Protein AF-A0A2H3JSZ6-F1 (afdb_monomer)

Structure (mmCIF, N/CA/C/O backbone):
data_AF-A0A2H3JSZ6-F1
#
_entry.id   AF-A0A2H3JSZ6-F1
#
loop_
_atom_site.group_PDB
_atom_site.id
_atom_site.type_symbol
_atom_site.label_atom_id
_atom_site.label_alt_id
_atom_site.label_comp_id
_atom_site.label_asym_id
_atom_site.label_entity_id
_atom_site.label_seq_id
_atom_site.pdbx_PDB_ins_code
_atom_site.Cartn_x
_atom_site.Cartn_y
_atom_site.Cartn_z
_atom_site.occupancy
_atom_site.B_iso_or_equiv
_atom_site.auth_seq_id
_atom_site.auth_comp_id
_atom_site.auth_asym_id
_atom_site.auth_atom_id
_atom_site.pdbx_PDB_model_num
ATOM 1 N N . MET A 1 1 ? -2.254 -10.999 -16.989 1.00 58.62 1 MET A N 1
ATOM 2 C CA . MET A 1 1 ? -2.663 -9.580 -16.907 1.00 58.62 1 MET A CA 1
ATOM 3 C C . MET A 1 1 ? -1.993 -8.846 -18.048 1.00 58.62 1 MET A C 1
ATOM 5 O O . MET A 1 1 ? -0.783 -8.971 -18.182 1.00 58.62 1 MET A O 1
ATOM 9 N N . THR A 1 2 ? -2.758 -8.174 -18.904 1.00 72.75 2 THR A N 1
ATOM 10 C CA . THR A 1 2 ? -2.202 -7.356 -19.993 1.00 72.75 2 THR A CA 1
ATOM 11 C C . THR A 1 2 ? -1.742 -5.999 -19.452 1.00 72.75 2 THR A C 1
ATOM 13 O O . THR A 1 2 ? -2.102 -5.604 -18.341 1.00 72.75 2 THR A O 1
ATOM 16 N N . LYS A 1 3 ? -0.949 -5.264 -20.240 1.00 69.88 3 LYS A N 1
ATOM 17 C CA . LYS A 1 3 ? -0.518 -3.893 -19.917 1.00 69.88 3 LYS A CA 1
ATOM 18 C C . LYS A 1 3 ? -1.691 -2.994 -19.523 1.00 69.88 3 LYS A C 1
ATOM 20 O O . LYS A 1 3 ? -1.613 -2.269 -18.535 1.00 69.88 3 LYS A O 1
ATOM 25 N N . GLU A 1 4 ? -2.775 -3.064 -20.285 1.00 76.38 4 GLU A N 1
ATOM 26 C CA . GLU A 1 4 ? -3.973 -2.243 -20.096 1.00 76.38 4 GLU A CA 1
ATOM 27 C C . GLU A 1 4 ? -4.691 -2.555 -18.780 1.00 76.38 4 GLU A C 1
ATOM 29 O O . GLU A 1 4 ? -5.100 -1.633 -18.074 1.00 76.38 4 GLU A O 1
ATOM 34 N N . GLU A 1 5 ? -4.758 -3.833 -18.403 1.00 77.31 5 GLU A N 1
ATOM 35 C CA . GLU A 1 5 ? -5.342 -4.280 -17.134 1.00 77.31 5 GLU A CA 1
ATOM 36 C C . GLU A 1 5 ? -4.564 -3.727 -15.937 1.00 77.31 5 GLU A C 1
ATOM 38 O O . GLU A 1 5 ? -5.148 -3.221 -14.981 1.00 77.31 5 GLU A O 1
ATOM 43 N N . VAL A 1 6 ? -3.231 -3.761 -16.005 1.00 73.06 6 VAL A N 1
ATOM 44 C CA . VAL A 1 6 ? -2.373 -3.256 -14.927 1.00 73.06 6 VAL A CA 1
ATOM 45 C C . VAL A 1 6 ? -2.481 -1.735 -14.795 1.00 73.06 6 VAL A C 1
ATOM 47 O O . VAL A 1 6 ? -2.662 -1.226 -13.690 1.00 73.06 6 VAL A O 1
ATOM 50 N N . VAL A 1 7 ? -2.429 -0.995 -15.908 1.00 79.00 7 VAL A N 1
ATOM 51 C CA . VAL A 1 7 ? -2.600 0.471 -15.896 1.00 79.00 7 VAL A CA 1
ATOM 52 C C . VAL A 1 7 ? -3.977 0.851 -15.347 1.00 79.00 7 VAL A C 1
ATOM 54 O O . VAL A 1 7 ? -4.094 1.769 -14.529 1.00 79.00 7 VAL A O 1
ATOM 57 N N . SER A 1 8 ? -5.022 0.136 -15.763 1.00 81.81 8 SER A N 1
ATOM 58 C CA . SER A 1 8 ? -6.388 0.352 -15.284 1.00 81.81 8 SER A CA 1
ATOM 59 C C . SER A 1 8 ? -6.518 0.053 -13.791 1.00 81.81 8 SER A C 1
ATOM 61 O O . SER A 1 8 ? -7.171 0.816 -13.076 1.00 81.81 8 SER A O 1
ATOM 63 N N . LEU A 1 9 ? -5.837 -0.986 -13.297 1.00 83.56 9 LEU A N 1
ATOM 64 C CA . LEU A 1 9 ? -5.764 -1.320 -11.876 1.00 83.56 9 LEU A CA 1
ATOM 65 C C . LEU A 1 9 ? -5.102 -0.200 -11.071 1.00 83.56 9 LEU A C 1
ATOM 67 O O . LEU A 1 9 ? -5.695 0.261 -10.099 1.00 83.56 9 LEU A O 1
ATOM 71 N N . PHE A 1 10 ? -3.944 0.310 -11.499 1.00 80.00 10 PHE A N 1
ATOM 72 C CA . PHE A 1 10 ? -3.279 1.425 -10.814 1.00 80.00 10 PHE A CA 1
ATOM 73 C C . PHE A 1 10 ? -4.140 2.690 -10.781 1.00 80.00 10 PHE A C 1
ATOM 75 O O . PHE A 1 10 ? -4.266 3.328 -9.736 1.00 80.00 10 PHE A O 1
ATOM 82 N N . ARG A 1 11 ? -4.773 3.045 -11.906 1.00 82.69 11 ARG A N 1
ATOM 83 C CA . ARG A 1 11 ? -5.701 4.187 -11.968 1.00 82.69 11 ARG A CA 1
ATOM 84 C C . ARG A 1 11 ? -6.903 3.986 -11.053 1.00 82.69 11 ARG A C 1
ATOM 86 O O . ARG A 1 11 ? -7.364 4.938 -10.426 1.00 82.69 11 ARG A O 1
ATOM 93 N N . ARG A 1 12 ? -7.417 2.756 -10.970 1.00 83.62 12 ARG A N 1
ATOM 94 C CA . ARG A 1 12 ? -8.499 2.407 -10.051 1.00 83.62 12 ARG A CA 1
ATOM 95 C C . ARG A 1 12 ? -8.039 2.531 -8.606 1.00 83.62 12 ARG A C 1
ATOM 97 O O . ARG A 1 12 ? -8.736 3.186 -7.851 1.00 83.62 12 ARG A O 1
ATOM 104 N N . HIS A 1 13 ? -6.869 2.008 -8.247 1.00 84.88 13 HIS A N 1
ATOM 105 C CA . HIS A 1 13 ? -6.294 2.142 -6.906 1.00 84.88 13 HIS A CA 1
ATOM 106 C C . HIS A 1 13 ? -6.078 3.606 -6.510 1.00 84.88 13 HIS A C 1
ATOM 108 O O . HIS A 1 13 ? -6.388 3.976 -5.381 1.00 84.88 13 HIS A O 1
ATOM 114 N N . ASP A 1 14 ? -5.583 4.456 -7.416 1.00 83.19 14 ASP A N 1
ATOM 115 C CA . ASP A 1 14 ? -5.389 5.880 -7.116 1.00 83.19 14 ASP A CA 1
ATOM 116 C C . ASP A 1 14 ? -6.716 6.607 -6.881 1.00 83.19 14 ASP A C 1
ATOM 118 O O . ASP A 1 14 ? -6.858 7.321 -5.888 1.00 83.19 14 ASP A O 1
ATOM 122 N N . ARG A 1 15 ? -7.707 6.375 -7.754 1.00 84.94 15 A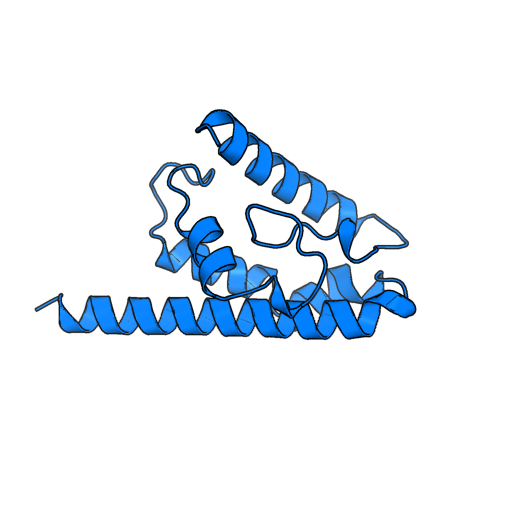RG A N 1
ATOM 123 C CA . ARG A 1 15 ? -9.058 6.918 -7.563 1.00 84.94 15 ARG A CA 1
ATOM 124 C C . ARG A 1 15 ? -9.669 6.417 -6.265 1.00 84.94 15 ARG A C 1
ATOM 126 O O . ARG A 1 15 ? -10.097 7.223 -5.454 1.00 84.94 15 ARG A O 1
ATOM 133 N N . TRP A 1 16 ? -9.632 5.110 -6.035 1.00 85.62 16 TRP A N 1
ATOM 134 C CA . TRP A 1 16 ? -10.219 4.503 -4.848 1.00 85.62 16 TRP A CA 1
ATOM 135 C C . TRP A 1 16 ? -9.572 5.024 -3.568 1.00 85.62 16 TRP A C 1
ATOM 137 O O . TRP A 1 16 ? -10.271 5.348 -2.622 1.00 85.62 16 TRP A O 1
ATOM 147 N N . TRP A 1 17 ? -8.251 5.219 -3.554 1.00 85.50 17 TRP A N 1
ATOM 148 C CA . TRP A 1 17 ? -7.561 5.818 -2.411 1.00 85.50 17 TRP A CA 1
ATOM 149 C C . TRP A 1 17 ? -8.061 7.226 -2.069 1.00 85.50 17 TRP A C 1
ATOM 151 O O . TRP A 1 17 ? -8.139 7.576 -0.894 1.00 85.50 17 TRP A O 1
ATOM 161 N N . LYS A 1 18 ? -8.388 8.040 -3.079 1.00 85.19 18 LYS A N 1
ATOM 162 C CA . LYS A 1 18 ? -8.977 9.374 -2.877 1.00 85.19 18 LYS A CA 1
ATOM 163 C C . LYS A 1 18 ? -10.417 9.277 -2.375 1.00 85.19 18 LYS A C 1
ATOM 165 O O . LYS A 1 18 ? -10.796 10.026 -1.483 1.00 85.19 18 LYS A O 1
ATOM 170 N N . GLU A 1 19 ? -11.185 8.319 -2.884 1.00 88.06 19 GLU A N 1
ATOM 171 C CA . GLU A 1 19 ? -12.559 8.072 -2.430 1.00 88.06 19 GLU A CA 1
ATOM 172 C C . GLU A 1 19 ? -12.602 7.596 -0.972 1.00 88.06 19 GLU A C 1
ATOM 174 O O . GLU A 1 19 ? -13.411 8.090 -0.193 1.00 88.06 19 GLU A O 1
ATOM 179 N N . LEU A 1 20 ? -11.678 6.719 -0.554 1.00 86.56 20 LEU A N 1
ATOM 180 C CA . LEU A 1 20 ? -11.567 6.259 0.837 1.00 86.56 20 LEU A CA 1
ATOM 181 C C . LEU A 1 20 ? -11.426 7.428 1.827 1.00 86.56 20 LEU A C 1
ATOM 183 O O . LEU A 1 20 ? -12.001 7.416 2.914 1.00 86.56 20 LEU A O 1
ATOM 187 N N . GLN A 1 21 ? -10.718 8.491 1.440 1.00 82.56 21 GLN A N 1
ATOM 188 C CA . GLN A 1 21 ? -10.573 9.692 2.270 1.00 82.56 21 GLN A CA 1
ATOM 189 C C . GLN A 1 21 ? -11.881 10.468 2.458 1.00 82.56 21 GLN A C 1
ATOM 191 O O . GLN A 1 21 ? -11.951 11.299 3.359 1.00 82.56 21 GLN A O 1
ATOM 196 N N . ASN A 1 22 ? -12.929 10.162 1.696 1.00 85.69 22 ASN A N 1
ATOM 197 C CA . ASN A 1 22 ? -14.262 10.749 1.829 1.00 85.69 22 ASN A CA 1
ATOM 198 C C . ASN A 1 22 ? -15.297 9.765 2.397 1.00 85.69 22 ASN A C 1
ATOM 200 O O . ASN A 1 22 ? -16.362 10.196 2.818 1.00 85.69 22 ASN A O 1
ATOM 204 N N . MET A 1 23 ? -14.982 8.469 2.480 1.00 86.88 23 MET A N 1
ATOM 205 C CA . MET A 1 23 ? -15.872 7.470 3.082 1.00 86.88 23 MET A CA 1
ATOM 206 C C . MET A 1 23 ? -15.959 7.615 4.606 1.00 86.88 23 MET A C 1
ATOM 208 O O . MET A 1 23 ? -15.005 8.044 5.259 1.00 86.88 23 MET A O 1
ATOM 212 N N . GLU A 1 24 ? -17.104 7.241 5.170 1.00 84.62 24 GLU A N 1
ATOM 213 C CA . GLU A 1 24 ? -17.342 7.231 6.621 1.00 84.62 24 GLU A CA 1
ATOM 214 C C . GLU A 1 24 ? -16.986 5.882 7.257 1.00 84.62 24 GLU A C 1
ATOM 216 O O . GLU A 1 24 ? -16.522 5.847 8.392 1.00 84.62 24 GLU A O 1
ATOM 221 N N . SER A 1 25 ? -17.146 4.788 6.507 1.00 89.06 25 SER A N 1
ATOM 222 C CA . SER A 1 25 ? -16.792 3.429 6.920 1.00 89.06 25 SER A CA 1
ATOM 223 C C . SER A 1 25 ? -16.005 2.724 5.818 1.00 89.06 25 SER A C 1
ATOM 225 O O . SER A 1 25 ? -16.400 2.718 4.651 1.00 89.06 25 SER A O 1
ATOM 227 N N . ILE A 1 26 ? -14.859 2.159 6.192 1.00 91.44 26 ILE A N 1
ATOM 228 C CA . ILE A 1 26 ? -13.958 1.437 5.294 1.00 91.44 26 ILE A CA 1
ATOM 229 C C . ILE A 1 26 ? -13.791 0.013 5.816 1.00 91.44 26 ILE A C 1
ATOM 231 O O . ILE A 1 26 ? -13.568 -0.207 7.003 1.00 91.44 26 ILE A O 1
ATOM 235 N N . THR A 1 27 ? -13.866 -0.954 4.913 1.00 90.25 27 THR A N 1
ATOM 236 C CA . THR A 1 27 ? -13.601 -2.370 5.207 1.00 90.25 27 THR A CA 1
ATOM 237 C C . THR A 1 27 ? -12.282 -2.816 4.591 1.00 90.25 27 THR A C 1
ATOM 239 O O . THR A 1 27 ? -11.782 -2.203 3.640 1.00 90.25 27 THR A O 1
ATOM 242 N N . TRP A 1 28 ? -11.738 -3.931 5.075 1.00 88.12 28 TRP A N 1
ATOM 243 C CA . TRP A 1 28 ? -10.496 -4.521 4.565 1.00 88.12 28 TRP A CA 1
ATOM 244 C C . TRP A 1 28 ? -10.469 -4.662 3.031 1.00 88.12 28 TRP A C 1
ATOM 246 O O . TRP A 1 28 ? -9.470 -4.349 2.379 1.00 88.12 28 TRP A O 1
ATOM 256 N N . SER A 1 29 ? -11.583 -5.104 2.438 1.00 86.38 29 SER A N 1
ATOM 257 C CA . SER A 1 29 ? -11.692 -5.378 0.995 1.00 86.38 29 S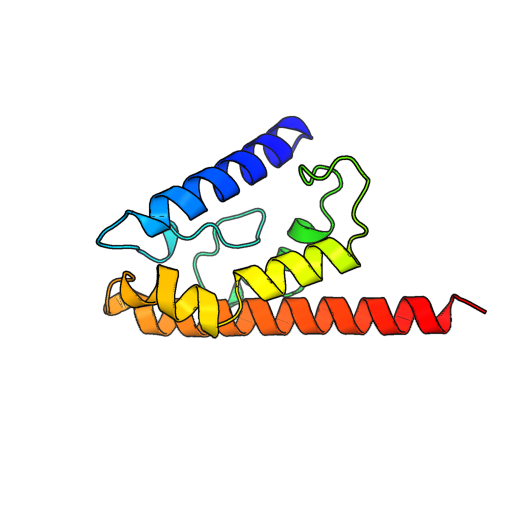ER A CA 1
ATOM 258 C C . SER A 1 29 ? -11.784 -4.115 0.133 1.00 86.38 29 SER A C 1
ATOM 260 O O . SER A 1 29 ? -11.560 -4.178 -1.075 1.00 86.38 29 SER A O 1
ATOM 262 N N . GLN A 1 30 ? -12.125 -2.971 0.733 1.00 86.31 30 GLN A N 1
ATOM 263 C CA . GLN A 1 30 ? -12.182 -1.682 0.040 1.00 86.31 30 GLN A CA 1
ATOM 264 C C . GLN A 1 30 ? -10.820 -0.993 -0.017 1.00 86.31 30 GLN A C 1
ATOM 266 O O . GLN A 1 30 ? -10.643 -0.053 -0.789 1.00 86.31 30 GLN A O 1
ATOM 271 N N . ILE A 1 31 ? -9.855 -1.434 0.784 1.00 87.44 31 ILE A N 1
ATOM 272 C CA . ILE A 1 31 ? -8.524 -0.848 0.800 1.00 87.44 31 ILE A CA 1
ATOM 273 C C . ILE A 1 31 ? -7.761 -1.313 -0.450 1.00 87.44 31 ILE A C 1
ATOM 275 O O . ILE A 1 31 ? -7.636 -2.516 -0.685 1.00 87.44 31 ILE A O 1
ATOM 279 N N . PRO A 1 32 ? -7.229 -0.395 -1.280 1.00 87.19 32 PRO A N 1
ATOM 280 C CA . PRO A 1 32 ? -6.482 -0.761 -2.474 1.00 87.19 32 PRO A CA 1
ATOM 281 C C . PRO A 1 32 ? -5.047 -1.119 -2.080 1.00 87.19 32 PRO A C 1
ATOM 283 O O . PRO A 1 32 ? -4.119 -0.325 -2.259 1.00 87.19 32 PRO A O 1
ATOM 286 N N . TRP A 1 33 ? -4.888 -2.311 -1.507 1.00 88.19 33 TRP A N 1
ATOM 287 C CA . TRP A 1 33 ? -3.607 -2.898 -1.123 1.00 88.19 33 TRP A CA 1
ATOM 288 C C . TRP A 1 33 ? -2.593 -2.843 -2.278 1.00 88.19 33 TRP A C 1
ATOM 290 O O . TRP A 1 33 ? -2.985 -2.912 -3.449 1.00 88.19 33 TRP A O 1
ATOM 300 N N . PRO A 1 34 ? -1.282 -2.700 -2.000 1.00 84.62 34 PRO A N 1
ATOM 301 C CA . PRO A 1 34 ? -0.258 -2.581 -3.032 1.00 84.62 34 PRO A CA 1
ATOM 302 C C . PRO A 1 34 ? 0.102 -3.963 -3.590 1.00 84.62 34 PRO A C 1
ATOM 304 O O . PRO A 1 34 ? 1.254 -4.377 -3.580 1.00 84.62 34 PRO A O 1
ATOM 307 N N . THR A 1 35 ? -0.908 -4.687 -4.056 1.00 85.00 35 THR A N 1
ATOM 308 C CA . THR A 1 35 ? -0.844 -6.050 -4.571 1.00 85.00 35 THR A CA 1
ATOM 309 C C . THR A 1 35 ? -1.703 -6.142 -5.832 1.00 85.00 35 THR A C 1
ATOM 311 O O . THR A 1 35 ? -2.659 -5.391 -6.027 1.00 85.00 35 THR A O 1
ATOM 314 N N . LEU A 1 36 ? -1.365 -7.064 -6.737 1.00 78.75 36 LEU A N 1
ATOM 315 C CA . LEU A 1 36 ? -2.136 -7.269 -7.975 1.00 78.75 36 LEU A CA 1
ATOM 316 C C . LEU A 1 36 ? -3.505 -7.920 -7.720 1.00 78.75 36 LEU A C 1
ATOM 318 O O . LEU A 1 36 ? -4.395 -7.860 -8.568 1.00 78.75 36 LEU A O 1
ATOM 322 N N . ARG A 1 37 ? -3.662 -8.565 -6.563 1.00 78.31 37 ARG A N 1
ATOM 323 C CA . ARG A 1 37 ? -4.901 -9.180 -6.093 1.00 78.31 37 ARG A CA 1
ATOM 324 C C . ARG A 1 37 ? -5.237 -8.628 -4.722 1.00 78.31 37 ARG A C 1
ATOM 326 O O . ARG A 1 37 ? -4.332 -8.392 -3.930 1.00 78.31 37 ARG A O 1
ATOM 333 N N . VAL A 1 38 ? -6.527 -8.433 -4.461 1.00 78.75 38 VAL A N 1
ATOM 334 C CA . VAL A 1 38 ? -6.996 -7.996 -3.145 1.00 78.75 38 VAL A CA 1
ATOM 335 C C . VAL A 1 38 ? -6.717 -9.132 -2.158 1.00 78.75 38 VAL A C 1
ATOM 337 O O . VAL A 1 38 ? -7.304 -10.208 -2.321 1.00 78.75 38 VAL A O 1
ATOM 340 N N . PRO A 1 39 ? -5.815 -8.931 -1.183 1.00 84.00 39 PRO A N 1
ATOM 341 C CA . PRO A 1 39 ? -5.505 -9.946 -0.196 1.00 84.00 39 PRO A CA 1
ATOM 342 C C . PRO A 1 39 ? -6.753 -10.219 0.630 1.00 84.00 39 PRO A C 1
ATOM 344 O O . PRO A 1 39 ? -7.525 -9.306 0.921 1.00 84.00 39 PRO A O 1
ATOM 347 N N . ARG A 1 40 ? -6.974 -11.473 1.024 1.00 82.69 40 ARG A N 1
ATOM 348 C CA . ARG A 1 40 ? -8.043 -11.799 1.981 1.00 82.69 40 ARG A CA 1
ATOM 349 C C . ARG A 1 40 ? -7.551 -11.751 3.413 1.00 82.69 40 ARG A C 1
ATOM 351 O O . ARG A 1 40 ? -8.345 -11.451 4.289 1.00 82.69 40 ARG A O 1
ATOM 358 N N . ILE A 1 41 ? -6.276 -12.047 3.644 1.00 83.19 41 ILE A N 1
ATOM 359 C CA . ILE A 1 41 ? -5.623 -12.161 4.952 1.00 83.19 41 ILE A CA 1
ATOM 360 C C . ILE A 1 41 ? -4.283 -11.430 4.923 1.00 83.19 41 ILE A C 1
ATOM 362 O O . ILE A 1 41 ? -3.745 -11.161 3.850 1.00 83.19 41 ILE A O 1
ATOM 366 N N . ILE A 1 42 ? -3.747 -11.133 6.104 1.00 84.88 42 ILE A N 1
ATOM 367 C CA . ILE A 1 42 ? -2.468 -10.434 6.270 1.00 84.88 42 ILE A CA 1
ATOM 368 C C . ILE A 1 42 ? -1.323 -11.241 5.647 1.00 84.88 42 ILE A C 1
ATOM 370 O O . ILE A 1 42 ? -0.458 -10.674 4.998 1.00 84.88 42 ILE A O 1
ATOM 374 N N . GLU A 1 43 ? -1.368 -12.569 5.739 1.00 84.25 43 GLU A N 1
ATOM 375 C CA . GLU A 1 43 ? -0.355 -13.466 5.161 1.00 84.25 43 GLU A CA 1
ATOM 376 C C . GLU A 1 43 ? -0.266 -13.377 3.623 1.00 84.25 43 GLU A C 1
ATOM 378 O O . GLU A 1 43 ? 0.787 -13.631 3.036 1.00 84.25 43 GLU A O 1
ATOM 383 N N . ASP A 1 44 ? -1.348 -12.962 2.952 1.00 84.69 44 ASP A N 1
ATOM 384 C CA . ASP A 1 44 ? -1.366 -12.764 1.496 1.00 84.69 44 ASP A CA 1
ATOM 385 C C . ASP A 1 44 ? -0.560 -11.510 1.088 1.00 84.69 44 ASP A C 1
ATOM 387 O O . ASP A 1 44 ? -0.030 -11.433 -0.023 1.00 84.69 44 ASP A O 1
ATO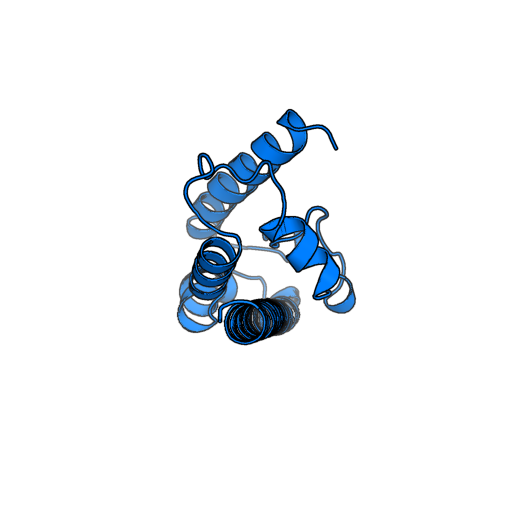M 391 N N . LEU A 1 45 ? -0.371 -10.559 2.017 1.00 86.19 45 LEU A N 1
ATOM 392 C CA . LEU A 1 45 ? 0.525 -9.403 1.879 1.00 86.19 45 LEU A CA 1
ATOM 393 C C . LEU A 1 45 ? 1.981 -9.820 2.099 1.00 86.19 45 LEU A C 1
ATOM 395 O O . LEU A 1 45 ? 2.665 -9.347 2.998 1.00 86.19 45 LEU A O 1
ATOM 399 N N . SER A 1 46 ? 2.462 -10.720 1.254 1.00 86.00 46 SER A N 1
ATOM 400 C CA . SER A 1 46 ? 3.861 -11.131 1.254 1.00 86.00 46 SER A CA 1
ATOM 401 C C . SER A 1 46 ? 4.738 -10.129 0.501 1.00 86.00 46 SER A C 1
ATOM 403 O O . SER A 1 46 ? 4.309 -9.531 -0.495 1.00 86.00 46 SER A O 1
ATOM 405 N N . THR A 1 47 ? 6.018 -10.049 0.876 1.00 87.44 47 THR A N 1
ATOM 406 C CA . THR A 1 47 ? 7.042 -9.242 0.191 1.00 87.44 47 THR A CA 1
ATOM 407 C C . THR A 1 47 ? 7.007 -9.437 -1.323 1.00 87.44 47 THR A C 1
ATOM 409 O O . THR A 1 47 ? 7.049 -8.470 -2.073 1.00 87.44 47 THR A O 1
ATOM 412 N N . SER A 1 48 ? 6.857 -10.682 -1.787 1.00 86.12 48 SER A N 1
ATOM 413 C CA . SER A 1 48 ? 6.798 -11.039 -3.211 1.00 86.12 48 SER A CA 1
ATOM 414 C C . SER A 1 48 ? 5.576 -10.467 -3.939 1.00 86.12 48 SER A C 1
ATOM 416 O O . SER A 1 48 ? 5.677 -10.085 -5.104 1.00 86.12 48 SER A O 1
ATOM 418 N N . ALA A 1 49 ? 4.418 -10.396 -3.275 1.00 87.12 49 ALA A N 1
ATOM 419 C CA . ALA A 1 49 ? 3.196 -9.849 -3.865 1.00 87.12 49 ALA A CA 1
ATOM 420 C C . ALA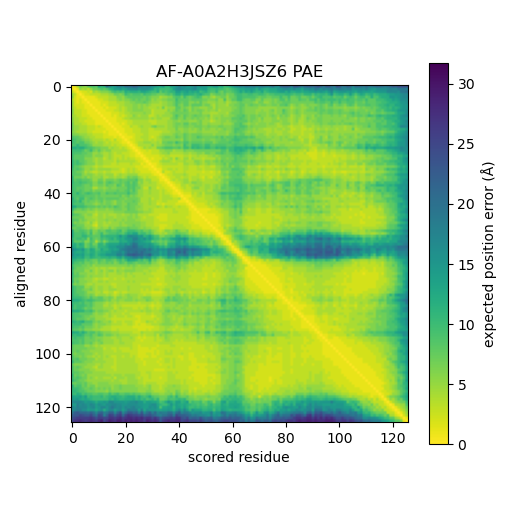 A 1 49 ? 3.301 -8.328 -4.033 1.00 87.12 49 ALA A C 1
ATOM 422 O O . ALA A 1 49 ? 2.930 -7.780 -5.076 1.00 87.12 49 ALA A O 1
ATOM 423 N N . ILE A 1 50 ? 3.862 -7.665 -3.020 1.00 87.81 50 ILE A N 1
ATOM 424 C CA . ILE A 1 50 ? 4.136 -6.228 -3.028 1.00 87.81 50 ILE A CA 1
ATOM 425 C C . ILE A 1 50 ? 5.226 -5.902 -4.050 1.00 87.81 50 ILE A C 1
ATOM 427 O O . ILE A 1 50 ? 5.088 -4.960 -4.830 1.00 87.81 50 ILE A O 1
ATOM 431 N N . ASP A 1 51 ? 6.283 -6.712 -4.098 1.00 86.12 51 ASP A N 1
ATOM 432 C CA . ASP A 1 51 ? 7.367 -6.601 -5.067 1.00 86.12 51 ASP A CA 1
ATOM 433 C C . ASP A 1 51 ? 6.837 -6.685 -6.504 1.00 86.12 51 ASP A C 1
ATOM 435 O O . ASP A 1 51 ? 7.090 -5.788 -7.307 1.00 86.12 51 ASP A O 1
ATOM 439 N N . ALA A 1 52 ? 5.997 -7.677 -6.811 1.00 84.31 52 ALA A N 1
ATOM 440 C CA . ALA A 1 52 ? 5.364 -7.811 -8.123 1.00 84.31 52 ALA A CA 1
ATOM 441 C C . ALA A 1 52 ? 4.513 -6.584 -8.511 1.00 84.31 52 ALA A C 1
ATOM 443 O O . ALA A 1 52 ? 4.446 -6.215 -9.688 1.00 84.31 52 ALA A O 1
ATOM 444 N N . TYR A 1 53 ? 3.883 -5.926 -7.534 1.00 84.81 53 TYR A N 1
ATOM 445 C CA . TYR A 1 53 ? 3.123 -4.696 -7.751 1.00 84.81 53 TYR A CA 1
ATOM 446 C C . TYR A 1 53 ? 4.034 -3.489 -8.022 1.00 84.81 53 TYR A C 1
ATOM 448 O O . TYR A 1 53 ? 3.836 -2.772 -9.002 1.00 84.81 53 TYR A O 1
ATOM 456 N N . VAL A 1 54 ? 5.071 -3.257 -7.210 1.00 81.31 54 VAL A N 1
ATOM 457 C CA . VAL A 1 54 ? 5.976 -2.099 -7.388 1.00 81.31 54 VAL A CA 1
ATOM 458 C C . VAL A 1 54 ? 6.920 -2.253 -8.584 1.00 81.31 54 VAL A C 1
ATOM 460 O O . VAL A 1 54 ? 7.260 -1.259 -9.235 1.00 81.31 54 VAL A O 1
ATOM 463 N N . GLN A 1 55 ? 7.3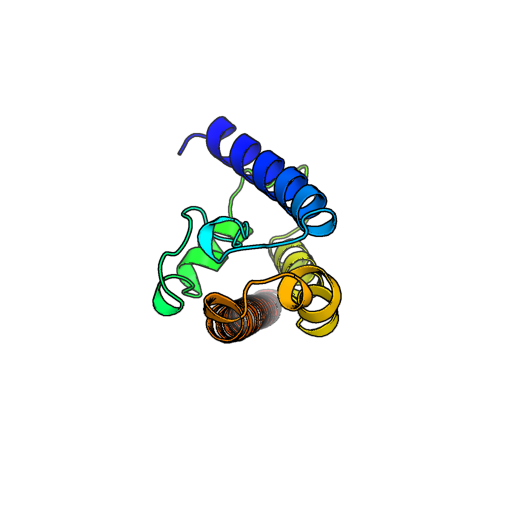15 -3.489 -8.906 1.00 76.00 55 GLN A N 1
ATOM 464 C CA . GLN A 1 55 ? 8.123 -3.829 -10.079 1.00 76.00 55 GLN A CA 1
ATOM 465 C C . GLN A 1 55 ? 7.310 -3.877 -11.370 1.00 76.00 55 GLN A C 1
ATOM 467 O O . GLN A 1 55 ? 7.884 -4.070 -12.441 1.00 76.00 55 GLN A O 1
ATOM 472 N N . SER A 1 56 ? 5.991 -3.687 -11.301 1.00 76.44 56 SER A N 1
ATOM 473 C CA . SER A 1 56 ? 5.162 -3.792 -12.489 1.00 76.44 56 SER A CA 1
ATOM 474 C C . SER A 1 56 ? 5.622 -2.772 -13.550 1.00 76.44 56 SER A C 1
ATOM 476 O O . SER A 1 56 ? 5.653 -1.563 -13.283 1.00 76.44 56 SER A O 1
ATOM 478 N N . PRO A 1 57 ? 5.992 -3.216 -14.768 1.00 67.19 57 PRO A N 1
ATOM 479 C CA . PRO A 1 57 ? 6.511 -2.338 -15.825 1.00 67.19 57 PRO A CA 1
ATOM 480 C C . PRO A 1 57 ? 5.446 -1.370 -16.355 1.00 67.19 57 PRO A C 1
ATOM 482 O O . PRO A 1 57 ? 5.744 -0.445 -17.101 1.00 67.19 57 PRO A O 1
ATOM 485 N N . HIS A 1 58 ? 4.195 -1.580 -15.954 1.00 65.75 58 HIS A N 1
ATOM 486 C CA . HIS A 1 58 ? 3.027 -0.802 -16.340 1.00 65.75 58 HIS A CA 1
ATOM 487 C C . HIS A 1 58 ? 2.556 0.151 -15.235 1.00 65.75 58 HIS A C 1
ATOM 489 O O . HIS A 1 58 ? 1.431 0.648 -15.288 1.00 65.75 58 HIS A O 1
ATOM 495 N N . TYR A 1 59 ? 3.392 0.386 -14.217 1.00 66.31 59 TYR A N 1
ATOM 496 C CA . TYR A 1 59 ? 3.155 1.452 -13.250 1.00 66.31 59 TYR A CA 1
ATOM 497 C C . TYR A 1 59 ? 2.928 2.770 -14.016 1.00 66.31 59 TYR A C 1
ATOM 499 O O . TYR A 1 59 ? 3.681 3.043 -14.949 1.00 66.31 59 TYR A O 1
ATOM 507 N N . PRO A 1 60 ? 1.928 3.597 -13.657 1.00 63.25 60 PRO A N 1
ATOM 508 C CA . PRO A 1 60 ? 1.543 4.803 -14.406 1.00 63.25 60 PRO A CA 1
ATOM 509 C C . PRO A 1 60 ? 2.583 5.934 -14.355 1.00 63.25 60 PRO A C 1
ATOM 511 O O . PRO A 1 60 ? 2.285 7.066 -14.721 1.00 63.25 60 PRO A O 1
ATOM 514 N N . ASP A 1 61 ? 3.782 5.643 -13.865 1.00 62.25 61 ASP A N 1
ATOM 515 C CA . ASP A 1 61 ? 4.911 6.545 -13.920 1.00 62.25 61 ASP A CA 1
ATOM 516 C C . ASP A 1 61 ? 5.650 6.229 -15.217 1.00 62.25 61 ASP A C 1
ATOM 518 O O . ASP A 1 61 ? 6.061 5.085 -15.406 1.00 62.25 61 ASP A O 1
ATOM 522 N N . ASP A 1 62 ? 5.716 7.218 -16.104 1.00 54.75 62 ASP A N 1
ATOM 523 C CA . ASP A 1 62 ? 6.126 7.209 -17.5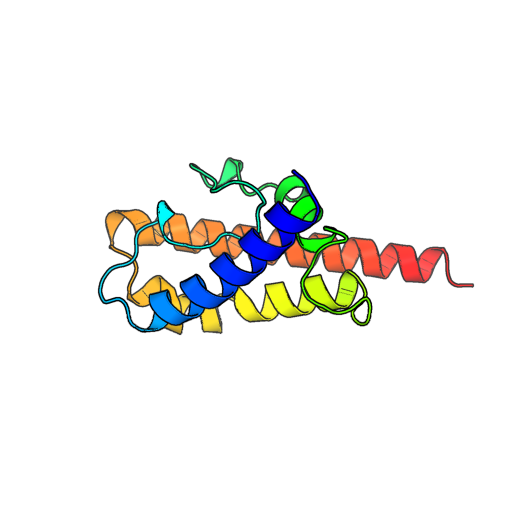18 1.00 54.75 62 ASP A CA 1
ATOM 524 C C . ASP A 1 62 ? 7.578 6.723 -17.762 1.00 54.75 62 ASP A C 1
ATOM 526 O O . ASP A 1 62 ? 8.391 7.378 -18.397 1.00 54.75 62 ASP A O 1
ATOM 530 N N . GLY A 1 63 ? 7.985 5.613 -17.147 1.00 57.66 63 GLY A N 1
ATOM 531 C CA . GLY A 1 63 ? 9.365 5.128 -17.097 1.00 57.66 63 GLY A CA 1
ATOM 532 C C . GLY A 1 63 ? 10.326 5.979 -16.252 1.00 57.66 63 GLY A C 1
ATOM 533 O O . GLY A 1 63 ? 11.455 5.552 -16.034 1.00 57.66 63 GLY A O 1
ATOM 534 N N . SER A 1 64 ? 9.900 7.137 -15.737 1.00 59.19 64 SER A N 1
ATOM 535 C CA . SER A 1 64 ? 10.786 8.115 -15.084 1.00 59.19 64 SER A CA 1
ATOM 536 C C . SER A 1 64 ? 11.270 7.696 -13.691 1.00 59.19 64 SER A C 1
ATOM 538 O O . SER A 1 64 ? 12.403 7.982 -13.305 1.00 59.19 64 SER A O 1
ATOM 540 N N . LYS A 1 65 ? 10.440 6.997 -12.914 1.00 69.06 65 LYS A N 1
ATOM 541 C CA . LYS A 1 65 ? 10.779 6.538 -11.565 1.00 69.06 65 LYS A CA 1
ATOM 542 C C . LYS A 1 65 ? 11.287 5.112 -11.577 1.00 69.06 65 LYS A C 1
ATOM 544 O O . LYS A 1 65 ? 10.544 4.166 -11.860 1.00 69.06 65 LYS A O 1
ATOM 549 N N . SER A 1 66 ? 12.530 4.965 -11.126 1.00 77.38 66 SER A N 1
ATOM 550 C CA . SER A 1 66 ? 13.112 3.680 -10.745 1.00 77.38 66 SER A CA 1
ATOM 551 C C . SER A 1 66 ? 12.254 2.962 -9.701 1.00 77.38 66 SER A C 1
ATOM 553 O O . SER A 1 66 ? 11.617 3.597 -8.858 1.00 77.38 66 SER A O 1
ATOM 555 N N . ALA A 1 67 ? 12.305 1.626 -9.691 1.00 78.00 67 ALA A N 1
ATOM 556 C CA . ALA A 1 67 ? 11.598 0.792 -8.712 1.00 78.00 67 ALA A CA 1
ATOM 557 C C . ALA A 1 67 ? 11.839 1.253 -7.259 1.00 78.00 67 ALA A C 1
ATOM 559 O O . ALA A 1 67 ? 10.913 1.279 -6.453 1.00 78.00 67 ALA A O 1
ATOM 560 N N . ARG A 1 68 ? 13.057 1.722 -6.948 1.00 82.31 68 ARG A N 1
ATOM 561 C CA . ARG A 1 68 ? 13.425 2.327 -5.656 1.00 82.31 68 ARG A CA 1
ATOM 562 C C . ARG A 1 68 ? 12.536 3.519 -5.279 1.00 82.31 68 ARG A C 1
ATOM 564 O O . ARG A 1 68 ? 12.077 3.606 -4.142 1.00 82.31 68 ARG A O 1
ATOM 571 N N . ASP A 1 69 ? 12.310 4.445 -6.208 1.00 83.81 69 ASP A N 1
ATOM 572 C CA . ASP A 1 69 ? 11.512 5.647 -5.951 1.00 83.81 69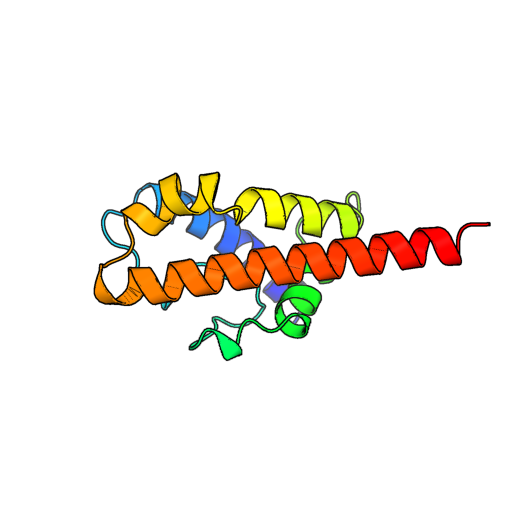 ASP A CA 1
ATOM 573 C C . ASP A 1 69 ? 10.025 5.303 -5.799 1.00 83.81 69 ASP A C 1
ATOM 575 O O . ASP A 1 69 ? 9.354 5.802 -4.896 1.00 83.81 69 ASP A O 1
ATOM 579 N N . ARG A 1 70 ? 9.541 4.332 -6.588 1.00 84.06 70 ARG A N 1
ATOM 580 C CA . ARG A 1 70 ? 8.186 3.773 -6.447 1.00 84.06 70 ARG A CA 1
ATOM 581 C C . ARG A 1 70 ? 7.972 3.169 -5.061 1.00 84.06 70 ARG A C 1
ATOM 583 O O . ARG A 1 70 ? 6.973 3.478 -4.415 1.00 84.06 70 ARG A O 1
ATOM 590 N N . ILE A 1 71 ? 8.926 2.372 -4.575 1.00 87.31 71 ILE A N 1
ATOM 591 C CA . ILE A 1 71 ? 8.879 1.789 -3.228 1.00 87.31 71 ILE A CA 1
ATOM 592 C C . ILE A 1 71 ? 8.841 2.896 -2.167 1.00 87.31 71 ILE A C 1
ATOM 594 O O . ILE A 1 71 ? 7.961 2.887 -1.313 1.00 87.31 71 ILE A O 1
ATOM 598 N N . LYS A 1 72 ? 9.723 3.904 -2.247 1.00 86.88 72 LYS A N 1
ATOM 599 C CA . LYS A 1 72 ? 9.712 5.051 -1.317 1.00 86.88 72 LYS A CA 1
ATOM 600 C C . LYS A 1 72 ? 8.378 5.801 -1.317 1.00 86.88 72 LYS A C 1
ATOM 602 O O . LYS A 1 72 ? 7.897 6.197 -0.254 1.00 86.88 72 LYS A O 1
ATOM 607 N N . ALA A 1 73 ? 7.781 6.005 -2.490 1.00 86.19 73 ALA A N 1
ATOM 608 C CA . ALA A 1 73 ? 6.477 6.644 -2.615 1.00 86.19 73 ALA A CA 1
ATOM 609 C C . ALA A 1 73 ? 5.375 5.809 -1.942 1.00 86.19 73 ALA A C 1
ATOM 611 O O . ALA A 1 73 ? 4.547 6.372 -1.226 1.00 86.19 73 ALA A O 1
ATOM 612 N N . GLN A 1 74 ? 5.401 4.481 -2.108 1.00 87.19 74 GLN A N 1
ATOM 613 C CA . GLN A 1 74 ? 4.478 3.571 -1.425 1.00 87.19 74 GLN A CA 1
ATOM 614 C C . GLN A 1 74 ? 4.699 3.579 0.094 1.00 87.19 74 GLN A C 1
ATOM 616 O O . GLN A 1 74 ? 3.728 3.749 0.822 1.00 87.19 74 GLN A O 1
ATOM 621 N N . ILE A 1 75 ? 5.944 3.530 0.588 1.00 89.38 75 ILE A N 1
ATOM 622 C CA . ILE A 1 75 ? 6.251 3.634 2.030 1.00 89.38 75 ILE A CA 1
ATOM 623 C C . ILE A 1 75 ? 5.638 4.905 2.612 1.00 89.38 75 ILE A C 1
ATOM 625 O O . ILE A 1 75 ? 4.954 4.853 3.621 1.00 89.38 75 ILE A O 1
ATOM 629 N N . ARG A 1 76 ? 5.819 6.055 1.952 1.00 88.00 76 ARG A N 1
ATOM 630 C CA . ARG A 1 76 ? 5.248 7.339 2.396 1.00 88.00 76 ARG A CA 1
ATOM 631 C C . ARG A 1 76 ? 3.720 7.398 2.352 1.00 88.00 76 ARG A C 1
ATOM 633 O O . ARG A 1 76 ? 3.147 8.285 2.989 1.00 88.00 76 ARG A O 1
ATOM 640 N N . LYS A 1 77 ? 3.084 6.553 1.539 1.00 86.38 77 LYS A N 1
ATOM 641 C CA . LYS A 1 77 ? 1.626 6.464 1.382 1.00 86.38 77 LYS A CA 1
ATOM 642 C C . LYS A 1 77 ? 1.013 5.534 2.431 1.00 86.38 77 LYS A C 1
ATOM 644 O O . LYS A 1 77 ? -0.011 5.883 3.004 1.00 86.38 77 LYS A O 1
ATOM 649 N N . TRP A 1 78 ? 1.674 4.411 2.695 1.00 89.19 78 TRP A N 1
ATOM 650 C CA . TRP A 1 78 ? 1.278 3.394 3.672 1.00 89.19 78 TRP A CA 1
ATOM 651 C C . TRP A 1 78 ? 1.825 3.635 5.077 1.00 89.19 78 TRP A C 1
ATOM 653 O O . TRP A 1 78 ? 1.467 2.910 5.996 1.00 89.19 78 TRP A O 1
ATOM 663 N N . HIS A 1 79 ? 2.679 4.646 5.249 1.00 87.25 79 HIS A N 1
ATOM 664 C CA . HIS A 1 79 ? 3.270 4.993 6.534 1.00 87.25 79 HIS A CA 1
ATOM 665 C C . HIS A 1 79 ? 2.178 5.111 7.604 1.00 87.25 79 HIS A C 1
ATOM 667 O O . HIS A 1 79 ? 1.199 5.818 7.342 1.00 87.25 79 HIS A O 1
ATOM 673 N N . PRO A 1 80 ? 2.350 4.498 8.791 1.00 85.50 80 PRO A N 1
ATOM 674 C CA . PRO A 1 80 ? 1.332 4.503 9.837 1.00 85.50 80 PRO A CA 1
ATOM 675 C C . PRO A 1 80 ? 0.868 5.925 10.143 1.00 85.50 80 PRO A C 1
ATOM 677 O O . PRO A 1 80 ? -0.320 6.177 10.147 1.00 85.50 80 PRO A O 1
ATOM 680 N N . ASP A 1 81 ? 1.774 6.901 10.213 1.00 85.31 81 ASP A N 1
ATOM 681 C CA . ASP A 1 81 ? 1.397 8.308 10.421 1.00 85.31 81 ASP A CA 1
ATOM 682 C C . ASP A 1 81 ? 0.311 8.824 9.453 1.00 85.31 81 ASP A C 1
ATOM 684 O O . ASP A 1 81 ? -0.661 9.441 9.879 1.00 85.31 81 ASP A O 1
ATOM 688 N N . ARG A 1 82 ? 0.413 8.527 8.150 1.00 85.88 82 ARG A N 1
ATOM 689 C CA . ARG A 1 82 ? -0.590 8.972 7.170 1.00 85.88 82 ARG A CA 1
ATOM 690 C C . ARG A 1 82 ? -1.755 8.012 7.047 1.00 85.88 82 ARG A C 1
ATOM 692 O O . ARG A 1 82 ? -2.891 8.457 6.924 1.00 85.88 82 ARG A O 1
ATOM 699 N N . PHE A 1 83 ? -1.485 6.716 7.036 1.00 89.31 83 PHE A N 1
ATOM 700 C CA . PHE A 1 83 ? -2.516 5.709 6.857 1.00 89.31 83 PHE A CA 1
ATOM 701 C C . PHE A 1 83 ? -3.457 5.644 8.062 1.00 89.31 83 PHE A C 1
ATOM 703 O O . PHE A 1 83 ? -4.669 5.592 7.877 1.00 89.31 83 PHE A O 1
ATOM 710 N N . ASP A 1 84 ? -2.921 5.737 9.278 1.00 88.81 84 ASP A N 1
ATOM 711 C CA . ASP A 1 84 ? -3.689 5.700 10.521 1.00 88.81 84 ASP A CA 1
ATOM 712 C C . ASP A 1 84 ? -4.640 6.905 10.615 1.00 88.81 84 ASP A C 1
ATOM 714 O O . ASP A 1 84 ? -5.858 6.767 10.756 1.00 88.81 84 ASP A O 1
ATOM 718 N N . ASN A 1 85 ? -4.088 8.097 10.358 1.00 87.12 85 ASN A N 1
ATOM 719 C CA . ASN A 1 85 ? -4.828 9.357 10.388 1.00 87.12 85 ASN A CA 1
ATOM 720 C C . ASN A 1 85 ? -5.826 9.544 9.238 1.00 87.12 85 ASN A C 1
ATOM 722 O O . ASN A 1 85 ? -6.798 10.277 9.406 1.00 87.12 85 ASN A O 1
ATOM 726 N N . LEU A 1 86 ? -5.601 8.960 8.058 1.00 86.81 86 LEU A N 1
ATOM 727 C CA . LEU A 1 86 ? -6.486 9.166 6.902 1.00 86.81 86 LEU A CA 1
ATOM 728 C C . LEU A 1 86 ? -7.477 8.024 6.704 1.00 86.81 86 LEU A C 1
ATOM 730 O O . LEU A 1 86 ? -8.629 8.288 6.369 1.00 86.81 86 LEU A O 1
ATOM 734 N N . ILE A 1 87 ? -7.023 6.782 6.873 1.00 89.25 87 ILE A N 1
ATOM 735 C CA . ILE A 1 87 ? -7.765 5.569 6.525 1.00 89.25 87 ILE A CA 1
ATOM 736 C C . ILE A 1 87 ? -8.175 4.822 7.791 1.00 89.25 87 ILE A C 1
ATOM 738 O O . ILE A 1 87 ? -9.367 4.614 7.981 1.00 89.25 87 ILE A O 1
ATOM 742 N N . LEU A 1 88 ? -7.238 4.471 8.682 1.00 88.44 88 LEU A N 1
ATOM 743 C CA . LEU A 1 88 ? -7.529 3.588 9.822 1.00 88.44 88 LEU A CA 1
ATOM 744 C C . LEU A 1 88 ? -8.607 4.146 10.751 1.00 88.44 88 LEU A C 1
ATOM 746 O O . LEU A 1 88 ? -9.477 3.401 11.188 1.00 88.44 88 LEU A O 1
ATOM 750 N N . ARG A 1 89 ? -8.613 5.460 11.000 1.00 89.31 89 ARG A N 1
ATOM 751 C CA . ARG A 1 89 ? -9.664 6.118 11.798 1.00 89.31 89 ARG A CA 1
ATOM 752 C C . ARG A 1 89 ? -11.090 5.972 11.236 1.00 89.31 89 ARG A C 1
ATOM 754 O O . ARG A 1 89 ? -12.036 6.301 11.940 1.00 89.31 89 ARG A O 1
ATOM 761 N N . LYS A 1 90 ? -11.236 5.570 9.970 1.00 90.25 90 LYS A N 1
ATOM 762 C CA . LYS A 1 90 ? -12.511 5.318 9.274 1.00 90.25 90 LYS A CA 1
ATOM 763 C C . LYS A 1 90 ? -12.773 3.829 9.057 1.00 90.25 90 LYS A C 1
ATOM 765 O O . LYS A 1 90 ? -13.827 3.461 8.546 1.00 90.25 90 LYS A O 1
ATOM 770 N N . VAL A 1 91 ? -11.799 2.974 9.358 1.00 91.94 91 VAL A N 1
ATOM 771 C CA . VAL A 1 91 ? -11.975 1.529 9.250 1.00 91.94 91 VAL A CA 1
ATOM 772 C C . VAL A 1 91 ? -12.887 1.079 10.381 1.00 91.94 91 VAL A C 1
ATOM 774 O O . VAL A 1 91 ? -12.744 1.540 11.515 1.00 91.94 91 VAL A O 1
ATOM 777 N N . ILE A 1 92 ? -13.833 0.199 10.063 1.00 92.50 92 ILE A N 1
ATOM 778 C CA . ILE A 1 92 ? -14.725 -0.387 11.067 1.00 92.50 92 ILE A CA 1
ATOM 779 C C . ILE A 1 92 ? -13.907 -1.100 12.149 1.00 92.50 92 ILE A C 1
ATOM 781 O O . ILE A 1 92 ? -12.864 -1.680 11.856 1.00 92.50 92 ILE A O 1
ATOM 785 N N . GLU A 1 93 ? -14.369 -1.075 13.398 1.00 90.06 93 GLU A N 1
ATOM 786 C CA . GLU A 1 93 ? -13.604 -1.619 14.531 1.00 90.06 93 GLU A CA 1
ATOM 787 C C . GLU A 1 93 ? -13.211 -3.091 14.331 1.00 90.06 93 GLU A C 1
ATOM 789 O O . GLU A 1 93 ? -12.088 -3.468 14.654 1.00 90.06 93 GLU A O 1
ATOM 794 N N . GLU A 1 94 ? -14.083 -3.882 13.699 1.00 90.12 94 GLU A N 1
ATOM 795 C CA . GLU A 1 94 ? -13.856 -5.301 13.390 1.00 90.12 94 GLU A CA 1
ATOM 796 C C . GLU A 1 94 ? -12.648 -5.543 12.469 1.00 90.12 94 GLU A C 1
ATOM 798 O O . GLU A 1 94 ? -11.911 -6.510 12.648 1.00 90.12 94 GLU A O 1
ATOM 803 N N . ASP A 1 95 ? -12.422 -4.661 11.491 1.00 90.69 95 ASP A N 1
ATOM 804 C CA . ASP A 1 95 ? -11.295 -4.755 10.554 1.00 90.69 95 ASP A CA 1
ATOM 805 C C . ASP A 1 95 ? -10.097 -3.909 11.003 1.00 90.69 95 ASP A C 1
ATOM 807 O O . ASP A 1 95 ? -9.007 -4.053 10.451 1.00 90.69 95 ASP A O 1
ATOM 811 N N . ARG A 1 96 ? -10.266 -3.009 11.978 1.00 89.69 96 ARG A N 1
ATOM 812 C CA . ARG A 1 96 ? -9.270 -1.989 12.320 1.00 89.69 96 ARG A CA 1
ATOM 813 C C . ARG A 1 96 ? -7.937 -2.603 12.726 1.00 89.69 96 ARG A C 1
ATOM 815 O O . ARG A 1 96 ? -6.916 -2.268 12.135 1.00 89.69 96 ARG A O 1
ATOM 822 N N . GLU A 1 97 ? -7.943 -3.522 13.685 1.00 90.50 97 GLU A N 1
ATOM 823 C CA . GLU A 1 97 ? -6.717 -4.173 14.163 1.00 90.50 97 GLU A CA 1
ATOM 824 C C . GLU A 1 97 ? -6.006 -4.919 13.024 1.00 90.50 97 GLU A C 1
ATOM 826 O O . GLU A 1 97 ? -4.814 -4.727 12.774 1.00 90.50 97 GLU A O 1
ATOM 831 N N . ARG A 1 98 ? -6.781 -5.670 12.237 1.00 89.88 98 ARG A N 1
ATOM 832 C CA . ARG A 1 98 ? -6.297 -6.418 11.076 1.00 89.88 98 ARG A CA 1
AT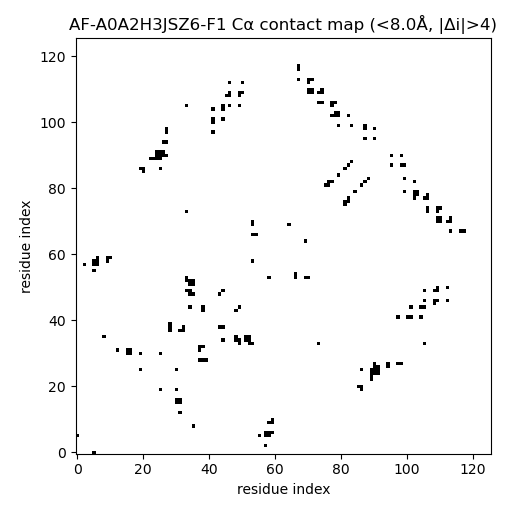OM 833 C C . ARG A 1 98 ? -5.658 -5.501 10.029 1.00 89.88 98 ARG A C 1
ATOM 835 O O . ARG A 1 98 ? -4.566 -5.774 9.537 1.00 89.88 98 ARG A O 1
ATOM 842 N N . VAL A 1 99 ? -6.339 -4.413 9.671 1.00 90.44 99 VAL A N 1
ATOM 843 C CA . VAL A 1 99 ? -5.883 -3.428 8.683 1.00 90.44 99 VAL A CA 1
ATOM 844 C C . VAL A 1 99 ? -4.632 -2.696 9.170 1.00 90.44 99 VAL A C 1
ATOM 846 O O . VAL A 1 99 ? -3.724 -2.451 8.374 1.00 90.44 99 VAL A O 1
ATOM 849 N N . GLN A 1 100 ? -4.567 -2.359 10.457 1.00 90.12 100 GLN A N 1
ATOM 850 C CA . GLN A 1 100 ? -3.406 -1.714 11.061 1.00 90.12 100 GLN A CA 1
ATOM 851 C C . GLN A 1 100 ? -2.171 -2.614 10.988 1.00 90.12 100 GLN A C 1
ATOM 853 O O . GLN A 1 100 ? -1.116 -2.172 10.526 1.00 90.12 100 GLN A O 1
ATOM 858 N N . GLU A 1 101 ? -2.310 -3.879 11.390 1.00 90.94 101 GLU A N 1
ATOM 859 C CA . GLU A 1 101 ? -1.227 -4.859 11.328 1.00 90.94 101 GLU A CA 1
ATOM 860 C C . GLU A 1 101 ? -0.751 -5.060 9.884 1.00 90.94 101 GLU A C 1
ATOM 862 O O . GLU A 1 101 ? 0.440 -4.962 9.589 1.00 90.94 101 GLU A O 1
ATOM 867 N N . ALA A 1 102 ? -1.687 -5.215 8.950 1.00 90.31 102 ALA A N 1
ATOM 868 C CA . ALA A 1 102 ? -1.392 -5.347 7.530 1.00 90.31 102 ALA A CA 1
ATOM 869 C C . ALA A 1 102 ? -0.682 -4.138 6.921 1.00 90.31 102 ALA A C 1
ATOM 871 O O . ALA A 1 102 ? 0.265 -4.304 6.152 1.00 90.31 102 ALA A O 1
ATOM 872 N N . ALA A 1 103 ? -1.103 -2.919 7.260 1.00 89.94 103 ALA A N 1
ATOM 873 C CA . ALA A 1 103 ? -0.418 -1.710 6.819 1.00 89.94 103 ALA A CA 1
ATOM 874 C C . ALA A 1 103 ? 1.015 -1.653 7.373 1.00 89.94 103 ALA A C 1
ATOM 876 O O . ALA A 1 103 ? 1.944 -1.298 6.643 1.00 89.94 103 ALA A O 1
ATOM 877 N N . GLY A 1 104 ? 1.213 -2.067 8.630 1.00 89.88 104 GLY A N 1
ATOM 878 C CA . GLY A 1 104 ? 2.535 -2.216 9.237 1.00 89.88 104 GLY A CA 1
ATOM 879 C C . GLY A 1 104 ? 3.420 -3.212 8.483 1.00 89.88 104 GLY A C 1
ATOM 880 O O . GLY A 1 104 ? 4.558 -2.880 8.139 1.00 89.88 104 GLY A O 1
ATOM 881 N N . THR A 1 105 ? 2.880 -4.389 8.160 1.00 90.62 105 THR A N 1
ATOM 882 C CA . THR A 1 105 ? 3.550 -5.421 7.353 1.00 90.62 105 THR A CA 1
ATOM 883 C C . THR A 1 105 ? 3.939 -4.874 5.984 1.00 90.62 105 THR A C 1
ATOM 885 O O . THR A 1 105 ? 5.118 -4.864 5.647 1.00 90.62 105 THR A O 1
ATOM 888 N N . VAL A 1 106 ? 3.003 -4.251 5.262 1.00 90.44 106 VAL A N 1
ATOM 889 C CA . VAL A 1 106 ? 3.260 -3.624 3.955 1.00 90.44 106 VAL A CA 1
ATOM 890 C C . VAL A 1 106 ? 4.407 -2.616 4.017 1.00 90.44 106 VAL A C 1
ATOM 892 O O . VAL A 1 106 ? 5.297 -2.632 3.167 1.00 90.44 106 VAL A O 1
ATOM 895 N N . VAL A 1 107 ? 4.419 -1.727 5.015 1.00 91.00 107 VAL A N 1
ATOM 896 C CA . VAL A 1 107 ? 5.502 -0.744 5.180 1.00 91.00 107 VAL A CA 1
ATOM 897 C C . VAL A 1 107 ? 6.831 -1.435 5.462 1.00 91.00 107 VAL A C 1
ATOM 899 O O . VAL A 1 107 ? 7.861 -1.010 4.929 1.00 91.00 107 VAL A O 1
ATOM 902 N N . ARG A 1 108 ? 6.831 -2.484 6.284 1.00 90.75 108 ARG A N 1
ATOM 903 C CA . ARG A 1 108 ? 8.026 -3.263 6.611 1.00 90.75 108 ARG A CA 1
ATOM 904 C C . ARG A 1 108 ? 8.578 -3.981 5.380 1.00 90.75 108 ARG A C 1
ATOM 906 O O . ARG A 1 108 ? 9.762 -3.821 5.092 1.00 90.75 108 ARG A O 1
ATOM 913 N N . ASP A 1 109 ? 7.730 -4.661 4.616 1.00 91.06 109 ASP A N 1
ATOM 914 C CA . ASP A 1 109 ? 8.086 -5.326 3.359 1.00 91.06 109 ASP A CA 1
ATOM 915 C C . ASP A 1 109 ? 8.634 -4.343 2.328 1.00 91.06 109 ASP A C 1
ATOM 917 O O . ASP A 1 109 ? 9.681 -4.570 1.724 1.00 91.06 109 ASP A O 1
ATOM 921 N N . LEU A 1 110 ? 7.971 -3.198 2.157 1.00 90.44 110 LEU A N 1
ATOM 922 C CA . LEU A 1 110 ? 8.455 -2.148 1.269 1.00 90.44 110 LEU A CA 1
ATOM 923 C C . LEU A 1 110 ? 9.826 -1.616 1.716 1.00 90.44 110 LEU A C 1
ATOM 925 O O . LEU A 1 110 ? 10.698 -1.396 0.875 1.00 90.44 110 LEU A O 1
ATOM 929 N N . ASN A 1 111 ? 10.050 -1.412 3.018 1.00 90.44 111 ASN A N 1
ATOM 930 C CA . ASN A 1 111 ? 11.358 -0.995 3.534 1.00 90.44 111 ASN A CA 1
ATOM 931 C C . ASN A 1 111 ? 12.430 -2.066 3.315 1.00 90.44 111 ASN A C 1
ATOM 933 O O . ASN A 1 111 ? 13.557 -1.735 2.939 1.00 90.44 111 ASN A O 1
ATOM 937 N N . GLU A 1 112 ? 12.092 -3.339 3.502 1.00 91.00 112 GLU A N 1
ATOM 938 C CA . GLU A 1 112 ? 13.000 -4.451 3.245 1.00 91.00 112 GLU A CA 1
ATOM 939 C C . GLU A 1 112 ? 13.385 -4.523 1.763 1.00 91.00 112 GLU A C 1
ATOM 941 O O . GLU A 1 112 ? 14.575 -4.573 1.434 1.00 91.00 112 GLU A O 1
ATOM 946 N N . LEU A 1 113 ? 12.405 -4.408 0.860 1.00 89.06 113 LEU A N 1
ATOM 947 C CA . LEU A 1 113 ? 12.627 -4.319 -0.584 1.00 89.06 113 LEU A CA 1
ATOM 948 C C . LEU A 1 113 ? 13.515 -3.128 -0.945 1.00 89.06 113 LEU A C 1
ATOM 950 O O . LEU A 1 113 ? 14.453 -3.271 -1.734 1.00 89.06 113 LEU A O 1
ATOM 954 N N . LEU A 1 114 ? 13.261 -1.961 -0.346 1.00 88.19 114 LEU A N 1
ATOM 955 C CA . LEU A 1 114 ? 14.063 -0.761 -0.560 1.00 88.19 114 LEU A CA 1
ATOM 956 C C . LEU A 1 114 ? 15.516 -0.973 -0.129 1.00 88.19 114 LEU A C 1
ATOM 958 O O . LEU A 1 114 ? 16.436 -0.625 -0.872 1.00 88.19 114 LEU A O 1
ATOM 962 N N . ASN A 1 115 ? 15.722 -1.544 1.057 1.00 88.06 115 ASN A N 1
ATOM 963 C CA . ASN A 1 115 ? 17.041 -1.811 1.618 1.00 88.06 115 ASN A CA 1
ATOM 964 C C . ASN A 1 115 ? 17.799 -2.850 0.783 1.00 88.06 115 ASN A C 1
ATOM 966 O O . ASN A 1 115 ? 18.958 -2.634 0.428 1.00 88.06 115 ASN A O 1
ATOM 970 N N . ARG A 1 116 ? 17.129 -3.940 0.388 1.00 86.50 116 ARG A N 1
ATOM 971 C CA . ARG A 1 116 ? 17.689 -4.974 -0.491 1.00 86.50 116 ARG A CA 1
ATOM 972 C C . ARG A 1 116 ? 18.129 -4.385 -1.829 1.00 86.50 116 ARG A C 1
ATOM 974 O O . ARG A 1 116 ? 19.235 -4.670 -2.283 1.00 86.50 116 ARG A O 1
ATOM 981 N N . ARG A 1 117 ? 17.312 -3.505 -2.423 1.00 78.50 117 ARG A N 1
ATOM 982 C CA . ARG A 1 117 ? 17.667 -2.785 -3.658 1.00 78.50 117 ARG A CA 1
ATOM 983 C C . ARG A 1 117 ? 18.831 -1.819 -3.437 1.00 78.50 117 ARG A C 1
ATOM 985 O O . ARG A 1 117 ? 19.704 -1.732 -4.286 1.00 78.50 117 ARG A O 1
ATOM 992 N N . SER A 1 118 ? 18.858 -1.117 -2.303 1.00 77.44 118 SER A N 1
ATOM 993 C CA . SER A 1 118 ? 19.934 -0.179 -1.969 1.00 77.44 118 SER A CA 1
ATOM 994 C C . SER A 1 118 ? 21.280 -0.869 -1.785 1.00 77.44 118 SER A C 1
ATOM 996 O O . SER A 1 118 ? 22.294 -0.307 -2.179 1.00 77.44 118 SER A O 1
ATOM 998 N N . LYS A 1 119 ? 21.295 -2.068 -1.193 1.00 71.38 119 LYS A N 1
ATOM 999 C CA . LYS A 1 119 ? 22.513 -2.871 -1.051 1.00 71.38 119 LYS A CA 1
ATOM 1000 C C . LYS A 1 119 ? 22.975 -3.460 -2.381 1.00 71.38 119 LYS A C 1
ATOM 1002 O O . LYS A 1 119 ? 24.168 -3.460 -2.638 1.00 71.38 119 LYS A O 1
ATOM 1007 N N . ALA A 1 120 ? 22.053 -3.936 -3.221 1.00 65.88 120 ALA A N 1
ATOM 1008 C CA . ALA A 1 120 ? 22.399 -4.451 -4.546 1.00 65.88 120 ALA A CA 1
ATOM 1009 C C . ALA A 1 120 ? 23.038 -3.365 -5.430 1.00 65.88 120 ALA A C 1
ATOM 1011 O O . ALA A 1 120 ? 24.083 -3.599 -6.021 1.00 65.88 120 ALA A O 1
ATOM 1012 N N . ASP A 1 121 ? 22.464 -2.162 -5.452 1.00 61.56 121 ASP A N 1
ATOM 1013 C CA . ASP A 1 121 ? 23.007 -1.014 -6.193 1.00 61.56 121 ASP A CA 1
ATOM 1014 C C . ASP A 1 121 ? 24.435 -0.652 -5.735 1.00 61.56 121 ASP A C 1
ATOM 1016 O O . ASP A 1 121 ? 25.321 -0.445 -6.556 1.00 61.56 121 ASP A O 1
ATOM 1020 N N . ALA A 1 122 ? 24.691 -0.700 -4.422 1.00 61.53 122 ALA A N 1
ATOM 1021 C CA . ALA A 1 122 ? 26.012 -0.451 -3.839 1.00 61.53 122 ALA A CA 1
ATOM 1022 C C . ALA A 1 122 ? 27.040 -1.582 -4.065 1.00 61.53 122 ALA A C 1
ATOM 1024 O O . ALA A 1 122 ? 28.233 -1.346 -3.919 1.00 61.53 122 ALA A O 1
ATOM 1025 N N . LEU A 1 123 ? 26.598 -2.807 -4.374 1.00 60.47 123 LEU A N 1
ATOM 1026 C CA . LEU A 1 123 ? 27.472 -3.968 -4.612 1.00 60.47 123 LEU A CA 1
ATOM 1027 C C . LEU A 1 123 ? 27.846 -4.146 -6.089 1.00 60.47 123 LEU A C 1
ATOM 1029 O O . LEU A 1 123 ? 28.882 -4.736 -6.378 1.00 60.47 123 LEU A O 1
ATOM 1033 N N . PHE A 1 124 ? 27.008 -3.663 -7.009 1.00 57.62 124 PHE A N 1
ATOM 1034 C CA . PHE A 1 124 ? 27.227 -3.765 -8.458 1.00 57.62 124 PHE A CA 1
ATOM 1035 C C . PHE A 1 124 ? 27.574 -2.421 -9.120 1.00 57.62 124 PHE A C 1
ATOM 1037 O O . PHE A 1 124 ? 27.850 -2.391 -10.316 1.00 57.62 124 PHE A O 1
ATOM 1044 N N . GLY A 1 125 ? 27.558 -1.320 -8.364 1.00 48.81 125 GLY A N 1
ATOM 1045 C CA . GLY A 1 125 ? 28.022 -0.003 -8.794 1.00 48.81 125 GLY A CA 1
ATOM 1046 C C . GLY A 1 125 ? 29.425 0.293 -8.266 1.00 48.81 125 GLY A C 1
ATOM 1047 O O . GLY A 1 125 ? 29.561 0.940 -7.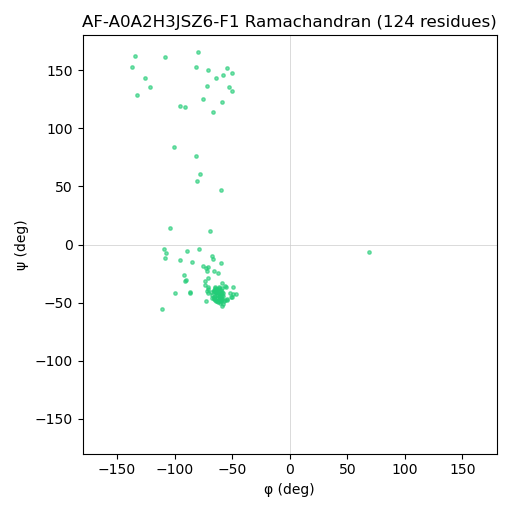228 1.00 48.81 125 GLY A O 1
ATOM 1048 N N . GLY A 1 126 ? 30.445 -0.184 -8.980 1.00 40.06 126 GLY A N 1
ATOM 1049 C CA . GLY A 1 126 ? 31.862 0.132 -8.785 1.00 40.06 126 GLY A CA 1
ATOM 1050 C C . GLY A 1 126 ? 32.601 0.033 -10.106 1.00 40.06 126 GLY A C 1
ATOM 1051 O O . GLY A 1 126 ? 32.475 -1.036 -10.742 1.00 40.06 126 GLY A O 1
#

Radius of gyration: 14.86 Å; Cα contacts (8 Å, |Δi|>4): 124; chains: 1; bounding box: 49×24×35 Å

Nearest PDB structures (foldseek):
  5csd-assembly2_B  TM=3.081E-01  e=5.830E-01  Talaromyces marneffei PM1
  6tug-assembly4_G  TM=2.268E-01  e=6.148E+00  Enterococcus italicus DSM 15952

Solvent-accessible surface area (backbone atoms only — not comparable to full-atom values): 7097 Å² total; per-residue (Å²): 133,54,64,67,55,46,36,51,47,54,55,46,36,56,53,47,57,58,49,51,65,71,47,78,69,43,52,69,85,74,51,71,60,70,38,89,57,86,58,92,50,60,82,58,63,34,56,68,40,36,46,57,40,55,62,36,94,42,49,91,57,89,77,76,64,52,57,62,54,48,33,52,53,47,32,68,56,41,27,60,80,51,29,41,73,54,45,47,78,28,29,40,76,89,40,30,65,60,48,52,52,35,39,51,46,49,32,50,37,36,49,50,54,43,50,53,51,53,51,49,53,64,72,73,61,126

Organism: Wolfiporia cocos (strain MD-104) (NCBI:txid742152)

Sequence (126 aa):
MTKEEVVSLFRRHDRWWKELQNMESITWSQIPWPTLRVPRIIEDLSTSAIDAYVQSPHYPDDGSKSARDRIKAQIRKWHPDRFDNLILRKVIEEDRERVQEAAGTVVRDLNELLNRRSKADALFGG

Secondary structure (DSSP, 8-state):
--HHHHHHHHHHHHHHHHHHTT-S-B-GGGS--SSSS--SSGGGS-HHHHHHHHT-TT-SS-S-S-HHHHHHHHHHHH-HHHHHHHTGGGB-HHHHHHHHHHHHHHHHHHHHHHHHHHHHHHHH--

pLDDT: mean 82.13, std 10.13, range [40.06, 92.5]

Foldseek 3Di:
DDLVLLLVLLVVLVVLLVVLLVDQEDEQQSHSPLFPDRDPALVSLDLVRNLCSLVPPSNVPPPPDDSLVSLVVLLVCLPCVNCCVRHLVRYDPVCNVRVSVSSVSNNVSSVVVNVVVVVVCVVPPD

Mean predicted aligned error: 6.71 Å